Protein AF-A0A2S9FMV3-F1 (afdb_monomer)

Solvent-accessible surface area (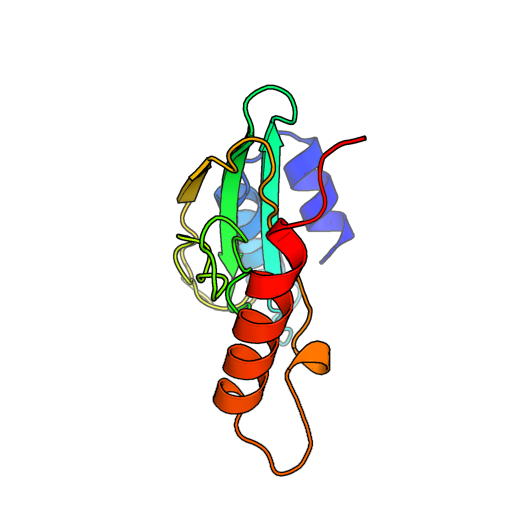backbone atoms only — not comparable to full-atom values): 7490 Å² total; per-residue (Å²): 106,72,68,58,39,51,50,35,43,73,72,65,42,52,45,20,54,20,52,42,56,46,23,54,50,25,50,74,75,37,79,85,53,72,46,64,41,73,38,75,50,72,41,86,89,77,26,41,32,41,29,20,28,21,55,44,80,75,37,34,26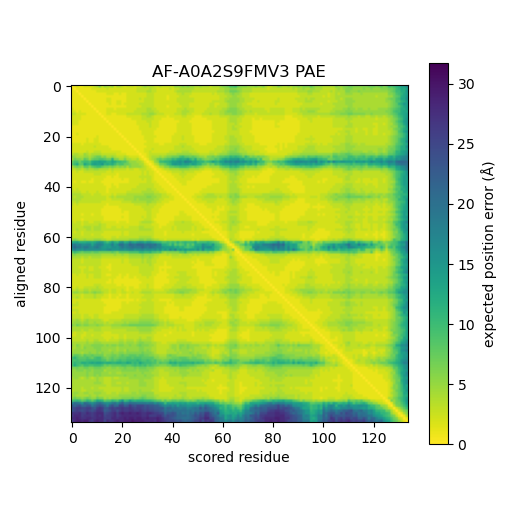,26,82,33,80,71,42,26,42,70,45,85,60,53,82,23,60,40,36,35,51,83,90,62,68,54,47,76,23,72,52,72,48,56,91,78,39,50,78,48,80,79,60,68,78,79,33,59,50,94,96,56,59,58,65,63,26,48,53,53,48,25,44,58,40,13,64,57,44,72,65,77,89,127

Secondary structure (DSSP, 8-state):
-HHHHHHHHHTT--HHHHHHHHHHHHHHH-TT--B-EEEEEE-TTT-EEEEEEEBPPPPEE--SSSS-EE----EEPPBT-TT-----EEEE--TT--EE---GGGT--TTS-HHHHHHHHHHHHHTGGGS---

Structure (mmCIF, N/CA/C/O backbone):
data_AF-A0A2S9FMV3-F1
#
_entry.id   AF-A0A2S9FMV3-F1
#
loop_
_atom_site.group_PDB
_atom_site.id
_atom_site.type_symbol
_atom_site.label_atom_id
_atom_site.label_alt_id
_atom_site.label_comp_id
_atom_site.label_asym_id
_atom_site.label_entity_id
_atom_site.l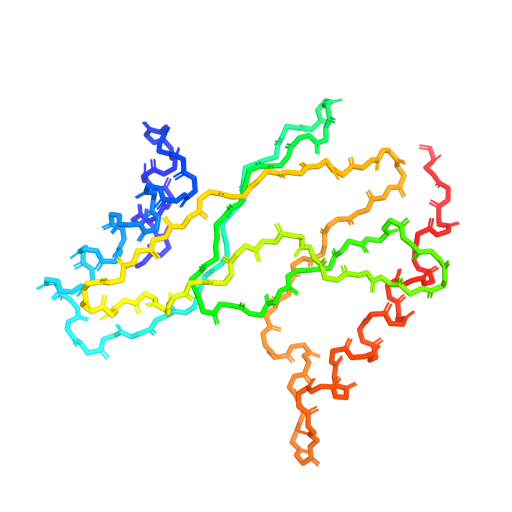abel_seq_id
_atom_site.pdbx_PDB_ins_code
_atom_site.Cartn_x
_atom_site.Cartn_y
_atom_site.Cartn_z
_atom_site.occupancy
_atom_site.B_iso_or_equiv
_atom_site.auth_seq_id
_atom_site.auth_comp_id
_atom_site.auth_asym_id
_atom_site.auth_atom_id
_atom_site.pdbx_PDB_model_num
ATOM 1 N N . LEU A 1 1 ? -12.893 9.919 5.400 1.00 90.00 1 LEU A N 1
ATOM 2 C CA . LEU A 1 1 ? -11.732 9.000 5.296 1.00 90.00 1 LEU A CA 1
ATOM 3 C C . LEU A 1 1 ? -10.486 9.680 4.739 1.00 90.00 1 LEU A C 1
ATOM 5 O O . 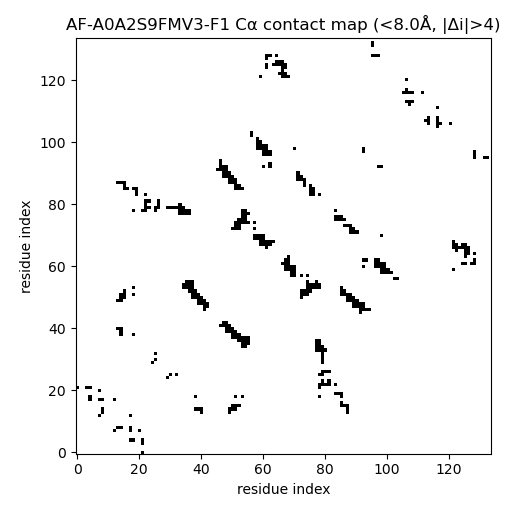LEU A 1 1 ? -9.578 9.941 5.512 1.00 90.00 1 LEU A O 1
ATOM 9 N N . ARG A 1 2 ? -10.465 10.074 3.455 1.00 93.25 2 ARG A N 1
ATOM 10 C CA . ARG A 1 2 ? -9.301 10.715 2.803 1.00 93.25 2 ARG A CA 1
ATOM 11 C C . ARG A 1 2 ? -8.639 11.837 3.615 1.00 93.25 2 ARG A C 1
ATOM 13 O O . ARG A 1 2 ? -7.426 11.842 3.772 1.00 93.25 2 ARG A O 1
ATOM 20 N N . ASN A 1 3 ? -9.422 12.788 4.128 1.00 95.06 3 ASN A N 1
ATOM 21 C CA . ASN A 1 3 ? -8.864 13.927 4.868 1.00 95.06 3 ASN A CA 1
ATOM 22 C C . ASN A 1 3 ? -8.262 13.519 6.222 1.00 95.06 3 ASN A C 1
ATOM 24 O O . ASN A 1 3 ? -7.236 14.074 6.598 1.00 95.06 3 ASN A O 1
ATOM 28 N N . ALA A 1 4 ? -8.866 12.549 6.916 1.00 94.25 4 ALA A N 1
ATOM 29 C CA . ALA A 1 4 ? -8.334 12.012 8.169 1.00 94.25 4 ALA A CA 1
ATOM 30 C C . ALA A 1 4 ? -7.006 11.284 7.922 1.00 94.25 4 ALA A C 1
ATOM 32 O O . ALA A 1 4 ? -6.010 11.603 8.561 1.00 94.25 4 ALA A O 1
ATOM 33 N N . LEU A 1 5 ? -6.971 10.415 6.906 1.00 96.00 5 LEU A N 1
ATOM 34 C CA . LEU A 1 5 ? -5.756 9.718 6.486 1.00 96.00 5 LEU A CA 1
ATOM 35 C C . LEU A 1 5 ? -4.630 10.695 6.126 1.00 96.00 5 LEU A C 1
ATOM 37 O O . LEU A 1 5 ? -3.502 10.564 6.592 1.00 96.00 5 LEU A O 1
ATOM 41 N N . ARG A 1 6 ? -4.946 11.728 5.334 1.00 95.81 6 ARG A N 1
ATOM 42 C CA . ARG A 1 6 ? -3.979 12.767 4.961 1.00 95.81 6 ARG A CA 1
ATOM 43 C C . ARG A 1 6 ? -3.439 13.517 6.181 1.00 95.81 6 ARG A C 1
ATOM 45 O O . ARG A 1 6 ? -2.254 13.818 6.211 1.00 95.81 6 ARG A O 1
ATOM 52 N N . ALA A 1 7 ? -4.285 13.823 7.164 1.00 96.69 7 ALA A N 1
ATOM 53 C CA . ALA A 1 7 ? -3.859 14.502 8.386 1.00 96.69 7 ALA A CA 1
ATOM 54 C C . ALA A 1 7 ? -2.913 13.632 9.230 1.00 96.69 7 ALA A C 1
ATOM 56 O O . ALA A 1 7 ? -1.908 14.137 9.717 1.00 96.69 7 ALA A O 1
ATOM 57 N N . GLN A 1 8 ? -3.191 12.331 9.348 1.00 96.62 8 GLN A N 1
ATOM 58 C CA . GLN A 1 8 ? -2.339 11.377 10.072 1.00 96.62 8 GLN A CA 1
ATOM 59 C C . GLN A 1 8 ? -0.958 11.251 9.419 1.00 96.62 8 GLN A C 1
ATOM 61 O O . GLN A 1 8 ? 0.061 11.351 10.098 1.00 96.62 8 GLN A O 1
ATOM 66 N N . LEU A 1 9 ? -0.921 11.112 8.090 1.00 96.38 9 LEU A N 1
ATOM 67 C CA . LEU A 1 9 ? 0.329 11.075 7.326 1.00 96.38 9 LEU A CA 1
ATOM 68 C C . LEU A 1 9 ? 1.111 12.388 7.451 1.00 96.38 9 LEU A C 1
ATOM 70 O O . LEU A 1 9 ? 2.322 12.369 7.651 1.00 96.38 9 LEU A O 1
ATOM 74 N N . PHE A 1 10 ? 0.424 13.532 7.386 1.00 95.88 10 PHE A N 1
ATOM 75 C CA . PHE A 1 10 ? 1.047 14.844 7.583 1.00 95.88 10 PHE A CA 1
ATOM 76 C C . PHE A 1 10 ? 1.622 15.013 8.997 1.00 95.88 10 PHE A C 1
ATOM 78 O O . PHE A 1 10 ? 2.644 15.667 9.169 1.00 95.88 10 PHE A O 1
ATOM 85 N N . ALA A 1 11 ? 1.001 14.390 10.002 1.00 96.62 11 ALA A N 1
ATOM 86 C CA . ALA A 1 11 ? 1.493 14.364 11.377 1.00 96.62 11 ALA A CA 1
ATOM 87 C C . ALA A 1 11 ? 2.683 13.405 11.595 1.00 96.62 11 ALA A C 1
ATOM 89 O O . ALA A 1 11 ? 3.191 13.317 12.710 1.00 96.62 11 ALA A O 1
ATOM 90 N N . GLY A 1 12 ? 3.142 12.704 10.551 1.00 96.31 12 GLY A N 1
ATOM 91 C CA . GLY A 1 12 ? 4.330 11.851 10.592 1.00 96.31 12 GLY A CA 1
ATOM 92 C C . GLY A 1 12 ? 4.058 10.369 10.839 1.00 96.31 12 GLY A C 1
ATOM 93 O O . GLY A 1 12 ? 5.018 9.608 10.948 1.00 96.31 12 GLY A O 1
ATOM 94 N N . ALA A 1 13 ? 2.790 9.944 10.891 1.00 98.06 13 ALA A N 1
ATOM 95 C CA . ALA A 1 13 ? 2.452 8.528 10.997 1.00 98.06 13 ALA A CA 1
ATOM 96 C C . ALA A 1 13 ? 3.006 7.744 9.796 1.00 98.06 13 ALA A C 1
ATOM 98 O O . ALA A 1 13 ? 2.910 8.182 8.645 1.00 98.06 13 ALA A O 1
ATOM 99 N N . THR A 1 14 ? 3.546 6.556 10.056 1.00 98.31 14 THR A N 1
ATOM 100 C CA . THR A 1 14 ? 3.858 5.582 9.004 1.00 98.31 14 THR A CA 1
ATOM 101 C C . THR A 1 14 ? 2.574 5.153 8.277 1.00 98.31 14 THR A C 1
ATOM 103 O O . THR A 1 14 ? 1.476 5.266 8.837 1.00 98.31 14 THR A O 1
ATOM 106 N N . PRO A 1 15 ? 2.659 4.604 7.049 1.00 98.44 15 PRO A N 1
ATOM 107 C CA . PRO A 1 15 ? 1.485 4.088 6.343 1.00 98.44 15 PRO A CA 1
ATOM 108 C C . PRO A 1 15 ? 0.627 3.117 7.176 1.00 98.44 15 PRO A C 1
ATOM 110 O O . PRO A 1 15 ? -0.600 3.214 7.165 1.00 98.44 15 PRO A O 1
ATOM 113 N N . ALA A 1 16 ? 1.259 2.214 7.934 1.00 98.50 16 ALA A N 1
ATOM 114 C CA . ALA A 1 16 ? 0.559 1.239 8.773 1.00 98.50 16 ALA A CA 1
ATOM 115 C C . ALA A 1 16 ? -0.133 1.886 9.985 1.00 98.50 16 ALA A C 1
ATOM 117 O O . ALA A 1 16 ? -1.282 1.559 10.290 1.00 98.50 16 ALA A O 1
ATOM 118 N N . GLU A 1 17 ? 0.527 2.836 10.652 1.00 98.50 17 GLU A N 1
ATOM 119 C CA . GLU A 1 17 ? -0.072 3.597 11.754 1.00 98.50 17 GLU A CA 1
ATOM 120 C C . GLU A 1 17 ? -1.247 4.449 11.273 1.00 98.50 17 GLU A C 1
ATOM 122 O O . GLU A 1 17 ? -2.288 4.479 11.925 1.00 98.50 17 GLU A O 1
ATOM 127 N N . ALA A 1 18 ? -1.116 5.099 10.115 1.00 98.44 18 ALA A N 1
ATOM 128 C CA . ALA A 1 18 ? -2.180 5.910 9.539 1.00 98.44 18 ALA A CA 1
ATOM 129 C C . ALA A 1 18 ? -3.419 5.055 9.213 1.00 98.44 18 ALA A C 1
ATOM 131 O O . ALA A 1 18 ? -4.535 5.416 9.578 1.00 98.44 18 ALA A O 1
ATOM 132 N N . LEU A 1 19 ? -3.243 3.871 8.610 1.00 98.31 19 LEU A N 1
ATOM 133 C CA . LEU A 1 19 ? -4.357 2.941 8.381 1.00 98.31 19 LEU A CA 1
ATOM 134 C C . LEU A 1 19 ? -4.972 2.421 9.687 1.00 98.31 19 LEU A C 1
ATOM 136 O O . LEU A 1 19 ? -6.194 2.316 9.772 1.00 98.31 19 LEU A O 1
ATOM 140 N N . THR A 1 20 ? -4.158 2.158 10.712 1.00 98.19 20 THR A N 1
ATOM 141 C CA . THR A 1 20 ? -4.638 1.731 12.037 1.00 98.19 20 THR A CA 1
ATOM 142 C C . THR A 1 20 ? -5.516 2.809 12.670 1.00 98.19 20 THR A C 1
ATOM 144 O O . THR A 1 20 ? -6.674 2.557 12.994 1.00 98.19 20 THR A O 1
ATOM 147 N N . GLN A 1 21 ? -5.024 4.047 12.738 1.00 97.25 21 GLN A N 1
ATOM 148 C CA . GLN A 1 21 ? -5.780 5.171 13.290 1.00 97.25 21 GLN A CA 1
ATOM 149 C C . GLN A 1 21 ? -7.041 5.479 12.467 1.00 97.25 21 GLN A C 1
ATOM 151 O O . GLN A 1 21 ? -8.077 5.848 13.021 1.00 97.25 21 GLN A O 1
ATOM 156 N N . LEU A 1 22 ? -6.977 5.347 11.136 1.00 97.06 22 LEU A N 1
ATOM 157 C CA . LEU A 1 22 ? -8.147 5.488 10.271 1.00 97.06 22 LEU A CA 1
ATOM 158 C C . LEU A 1 22 ? -9.185 4.393 10.551 1.00 97.06 22 LEU A C 1
ATOM 160 O O . LEU A 1 22 ? -10.373 4.701 10.629 1.00 97.06 22 LEU A O 1
ATOM 164 N N . ASN A 1 23 ? -8.757 3.140 10.712 1.00 97.50 23 ASN A N 1
ATOM 165 C CA . ASN A 1 23 ? -9.640 2.026 11.040 1.00 97.50 23 ASN A CA 1
ATOM 166 C C . ASN A 1 23 ? -10.330 2.235 12.387 1.00 97.50 23 ASN A C 1
ATOM 168 O O . ASN A 1 23 ? -11.552 2.127 12.460 1.00 97.50 23 ASN A O 1
ATOM 172 N N . ASP A 1 24 ? -9.573 2.618 13.413 1.00 95.44 24 ASP A N 1
ATOM 173 C CA . ASP A 1 24 ? -10.111 2.902 14.741 1.00 95.44 24 ASP A CA 1
ATOM 174 C C . ASP A 1 24 ? -11.137 4.032 14.688 1.00 95.44 24 ASP A C 1
ATOM 176 O O . ASP A 1 24 ? -12.231 3.910 15.242 1.00 95.44 24 ASP A O 1
ATOM 180 N N . PHE A 1 25 ? -10.844 5.105 13.948 1.00 93.88 25 PHE A N 1
ATOM 181 C CA . PHE A 1 25 ? -11.807 6.175 13.711 1.00 93.88 25 PHE A CA 1
ATOM 182 C C . PHE A 1 25 ? -13.108 5.645 13.081 1.00 93.88 25 PHE A C 1
ATOM 184 O O . PHE A 1 25 ? -14.197 5.982 13.549 1.00 93.88 25 PHE A O 1
ATOM 191 N N . CYS A 1 26 ? -13.020 4.790 12.058 1.00 95.31 26 CYS A N 1
ATOM 192 C CA . CYS A 1 26 ? -14.197 4.248 11.370 1.00 95.31 26 CYS A CA 1
ATOM 193 C C . CYS A 1 26 ? -15.017 3.314 12.258 1.00 95.31 26 CYS A C 1
ATOM 195 O O . CYS A 1 26 ? -16.231 3.471 12.346 1.00 95.31 26 CYS A O 1
ATOM 197 N N . VAL A 1 27 ? -14.364 2.392 12.967 1.00 94.38 27 VAL A N 1
ATOM 198 C CA . VAL A 1 27 ? -15.033 1.434 13.861 1.00 94.38 27 VAL A CA 1
ATOM 199 C C . VAL A 1 27 ? -15.835 2.155 14.951 1.00 94.38 27 VAL A C 1
ATOM 201 O O . VAL A 1 27 ? -16.894 1.675 15.362 1.00 94.38 27 VAL A O 1
ATOM 204 N N . HIS A 1 28 ? -15.382 3.327 15.403 1.00 91.00 28 HIS A N 1
ATOM 205 C CA . HIS A 1 28 ? -16.077 4.093 16.436 1.00 91.00 28 HIS A CA 1
ATOM 206 C C . HIS A 1 28 ? -17.117 5.073 15.879 1.00 91.00 28 HIS A C 1
ATOM 208 O O . HIS A 1 28 ? -18.195 5.190 16.464 1.00 91.00 28 HIS A O 1
ATOM 214 N N . MET A 1 29 ? -16.818 5.765 14.774 1.00 90.19 29 MET A N 1
ATOM 215 C CA . MET A 1 29 ? -17.619 6.895 14.273 1.00 90.19 29 MET A CA 1
ATOM 216 C C . MET A 1 29 ? -18.470 6.574 13.037 1.00 90.19 29 MET A C 1
ATOM 218 O O . MET A 1 29 ? -19.438 7.282 12.780 1.00 90.19 29 MET A O 1
ATOM 222 N N . LEU A 1 30 ? -18.135 5.527 12.275 1.00 88.06 30 LEU A N 1
ATOM 223 C CA . LEU A 1 30 ? -18.722 5.186 10.970 1.00 88.06 30 LEU A CA 1
ATOM 224 C C . LEU A 1 30 ? -18.982 3.671 10.861 1.00 88.06 30 LEU A C 1
ATOM 226 O O . LEU A 1 30 ? -18.488 3.001 9.960 1.00 88.06 30 LEU A O 1
ATOM 230 N N . ARG A 1 31 ? -19.754 3.117 11.803 1.00 76.19 31 ARG A N 1
ATOM 231 C CA . ARG A 1 31 ? -19.909 1.661 12.029 1.00 76.19 31 ARG A CA 1
ATOM 232 C C . ARG A 1 31 ? -20.423 0.829 10.842 1.00 76.19 31 ARG A C 1
ATOM 234 O O . ARG A 1 31 ? -20.394 -0.393 10.931 1.00 76.19 31 ARG A O 1
ATOM 241 N N . THR A 1 32 ? -20.915 1.454 9.776 1.00 81.25 32 THR A N 1
ATOM 242 C CA . THR A 1 32 ? -21.450 0.779 8.579 1.00 81.25 32 THR A CA 1
ATOM 243 C C . THR A 1 32 ? -20.593 0.981 7.329 1.00 81.25 32 THR A C 1
ATOM 245 O O . THR A 1 32 ? -20.949 0.475 6.271 1.00 81.25 32 THR A O 1
ATOM 248 N N . GLU A 1 33 ? -19.493 1.728 7.427 1.00 85.12 33 GLU A N 1
ATOM 249 C CA . GLU A 1 33 ? -18.643 2.073 6.289 1.00 85.12 33 GLU A CA 1
ATOM 250 C C . GLU A 1 33 ? -17.444 1.126 6.197 1.00 85.12 33 GLU A C 1
ATOM 252 O O . GLU A 1 33 ? -16.686 0.971 7.157 1.00 85.12 33 GLU A O 1
ATOM 257 N N . PHE A 1 34 ? -17.242 0.554 5.011 1.00 94.00 34 PHE A N 1
ATOM 258 C CA . PHE A 1 34 ? -16.042 -0.200 4.662 1.00 94.00 34 PHE A CA 1
ATOM 259 C C . PHE A 1 34 ? -15.340 0.468 3.489 1.00 94.00 34 PHE A C 1
ATOM 261 O O . PHE A 1 34 ? -15.988 0.950 2.561 1.00 94.00 34 PHE A O 1
ATOM 268 N N . ALA A 1 35 ? -14.010 0.488 3.515 1.00 94.94 35 ALA A N 1
ATOM 269 C CA . ALA A 1 35 ? -13.227 1.056 2.426 1.00 94.94 35 ALA A CA 1
ATOM 270 C C . ALA A 1 35 ? -11.920 0.298 2.213 1.00 94.94 35 ALA A C 1
ATOM 272 O O . ALA A 1 35 ? -11.260 -0.121 3.165 1.00 94.94 35 ALA A O 1
ATOM 273 N N . THR A 1 36 ? -11.511 0.185 0.954 1.00 96.06 36 THR A N 1
ATOM 274 C CA . THR A 1 36 ? -10.173 -0.276 0.596 1.00 96.06 36 THR A CA 1
ATOM 275 C C . THR A 1 36 ? -9.225 0.907 0.450 1.00 96.06 36 THR A C 1
ATOM 277 O O . THR A 1 36 ? -9.613 1.968 -0.043 1.00 96.06 36 THR A O 1
ATOM 280 N N . ALA A 1 37 ? -7.969 0.734 0.842 1.00 96.56 37 ALA A N 1
ATOM 281 C CA . ALA A 1 37 ? -6.928 1.731 0.646 1.00 96.56 37 ALA A CA 1
ATOM 282 C C . ALA A 1 37 ? -5.555 1.073 0.518 1.00 96.56 37 ALA A C 1
ATOM 284 O O . ALA A 1 37 ? -5.265 0.078 1.175 1.00 96.56 37 ALA A O 1
ATOM 285 N N . VAL A 1 38 ? -4.679 1.680 -0.272 1.00 97.75 38 VAL A N 1
ATOM 286 C CA . VAL A 1 38 ? -3.239 1.437 -0.215 1.00 97.75 38 VAL A CA 1
ATOM 287 C C . VAL A 1 38 ? -2.554 2.774 0.035 1.00 97.75 38 VAL A C 1
ATOM 289 O O . VAL A 1 38 ? -2.944 3.796 -0.531 1.00 97.75 38 VAL A O 1
ATOM 292 N N . VAL A 1 39 ? -1.580 2.787 0.941 1.00 98.06 39 VAL A N 1
ATOM 293 C CA . VAL A 1 39 ? -0.880 4.000 1.372 1.00 98.06 39 VAL A CA 1
ATOM 294 C C . VAL A 1 39 ? 0.603 3.767 1.234 1.00 98.06 39 VAL A C 1
ATOM 296 O O . VAL A 1 39 ? 1.104 2.738 1.683 1.00 98.06 39 VAL A O 1
ATOM 299 N N . LEU A 1 40 ? 1.287 4.721 0.610 1.00 97.62 40 LEU A N 1
ATOM 300 C CA . LEU A 1 40 ? 2.711 4.634 0.347 1.00 97.62 40 LEU A CA 1
ATOM 301 C C . LEU A 1 40 ? 3.398 5.943 0.707 1.00 97.62 40 LEU A C 1
ATOM 303 O O . LEU A 1 40 ? 2.859 7.027 0.478 1.00 97.62 40 LEU A O 1
ATOM 307 N N . ARG A 1 41 ? 4.613 5.819 1.227 1.00 97.06 41 ARG A N 1
ATOM 308 C CA . ARG A 1 41 ? 5.583 6.897 1.377 1.00 97.06 41 ARG A CA 1
ATOM 309 C C . ARG A 1 41 ? 6.806 6.512 0.556 1.00 97.06 41 ARG A C 1
ATOM 311 O O . ARG A 1 41 ? 7.343 5.426 0.743 1.00 97.06 41 ARG A O 1
ATOM 318 N N . VAL A 1 42 ? 7.196 7.379 -0.373 1.00 96.38 42 VAL A N 1
ATOM 319 C CA . VAL A 1 42 ? 8.281 7.118 -1.327 1.00 96.38 42 VAL A CA 1
ATOM 320 C C . VAL A 1 42 ? 9.365 8.168 -1.145 1.00 96.38 42 VAL A C 1
ATOM 322 O O . VAL A 1 42 ? 9.093 9.365 -1.248 1.00 96.38 42 VAL A O 1
ATOM 325 N N . ASP A 1 43 ? 10.588 7.719 -0.894 1.00 96.19 43 ASP A N 1
ATOM 326 C CA . ASP A 1 43 ? 11.784 8.541 -1.021 1.00 96.19 43 ASP A CA 1
ATOM 327 C C . ASP A 1 43 ? 12.186 8.583 -2.500 1.00 96.19 43 ASP A C 1
ATOM 329 O O . ASP A 1 43 ? 12.591 7.578 -3.081 1.00 96.19 43 ASP A O 1
ATOM 333 N N . LEU A 1 44 ? 12.049 9.751 -3.128 1.00 92.75 44 LEU A N 1
ATOM 334 C CA . LEU A 1 44 ? 12.309 9.913 -4.562 1.00 92.75 44 LEU A CA 1
ATOM 335 C C . LEU A 1 44 ? 13.803 9.887 -4.921 1.00 92.75 44 LEU A C 1
ATOM 337 O O . LEU A 1 44 ? 14.130 9.729 -6.092 1.00 92.75 44 LEU A O 1
ATOM 341 N N . GLY A 1 45 ? 14.704 10.069 -3.951 1.00 94.75 45 GLY A N 1
ATOM 342 C CA . GLY A 1 45 ? 16.147 10.046 -4.190 1.00 94.75 45 GLY A CA 1
ATOM 343 C C . GLY A 1 45 ? 16.717 8.629 -4.183 1.00 94.75 45 GLY A C 1
ATOM 344 O O . GLY A 1 45 ? 17.564 8.301 -5.007 1.00 94.75 45 GLY A O 1
ATOM 345 N N . SER A 1 46 ? 16.243 7.789 -3.264 1.00 95.88 46 SER A N 1
ATOM 346 C CA . SER A 1 46 ? 16.700 6.403 -3.094 1.00 95.88 46 SER A CA 1
ATOM 347 C C . SER A 1 46 ? 15.761 5.356 -3.694 1.00 95.88 46 SER A C 1
ATOM 349 O O . SER A 1 46 ? 16.143 4.192 -3.794 1.00 95.88 46 SER A O 1
ATOM 351 N N . GLY A 1 47 ? 14.529 5.733 -4.043 1.00 96.31 47 GLY A N 1
ATOM 352 C CA . GLY A 1 47 ? 13.488 4.801 -4.475 1.00 96.31 47 GLY A CA 1
ATOM 353 C C . GLY A 1 47 ? 12.924 3.941 -3.341 1.00 96.31 47 GLY A C 1
ATOM 354 O O . GLY A 1 47 ? 12.156 3.018 -3.612 1.00 96.31 47 GLY A O 1
ATOM 355 N N . GLN A 1 48 ? 13.291 4.202 -2.079 1.00 98.06 48 GLN A N 1
ATOM 356 C CA . GLN A 1 48 ? 12.762 3.463 -0.932 1.00 98.06 48 GLN A CA 1
ATOM 357 C C . GLN A 1 48 ? 11.270 3.733 -0.754 1.00 98.06 48 GLN A C 1
ATOM 359 O O . GLN A 1 48 ? 10.823 4.881 -0.711 1.00 98.06 48 GLN A O 1
ATOM 364 N N . VAL A 1 49 ? 10.503 2.657 -0.614 1.00 98.38 49 VAL A N 1
ATOM 365 C CA . VAL A 1 49 ? 9.061 2.687 -0.414 1.00 98.38 49 VAL A CA 1
ATOM 366 C C . VAL A 1 49 ? 8.720 2.040 0.912 1.00 98.38 49 VAL A C 1
ATOM 368 O O . VAL A 1 49 ? 9.091 0.903 1.190 1.00 98.38 49 VAL A O 1
ATOM 371 N N . GLU A 1 50 ? 7.931 2.753 1.696 1.00 98.56 50 GLU A N 1
ATOM 372 C CA . GLU A 1 50 ? 7.144 2.205 2.787 1.00 98.56 50 GLU A CA 1
ATOM 373 C C . GLU A 1 50 ? 5.691 2.123 2.344 1.00 98.56 50 GLU A C 1
ATOM 375 O O . GLU A 1 50 ? 5.137 3.103 1.844 1.00 98.56 50 GLU A O 1
ATOM 380 N N . ALA A 1 51 ? 5.049 0.982 2.556 1.00 98.56 51 ALA A N 1
ATOM 381 C CA . ALA A 1 51 ? 3.671 0.781 2.149 1.00 98.56 51 ALA A CA 1
ATOM 382 C C . ALA A 1 51 ? 2.864 -0.002 3.181 1.00 98.56 51 ALA A C 1
ATOM 384 O O . ALA A 1 51 ? 3.392 -0.828 3.924 1.00 98.56 51 ALA A O 1
ATOM 385 N N . ALA A 1 52 ? 1.558 0.233 3.187 1.00 98.62 52 ALA A N 1
ATOM 386 C CA . ALA A 1 52 ? 0.589 -0.595 3.883 1.00 98.62 52 ALA A CA 1
ATOM 387 C C . ALA A 1 52 ? -0.701 -0.684 3.055 1.00 98.62 52 ALA A C 1
ATOM 389 O O . ALA A 1 52 ? -1.091 0.277 2.385 1.00 98.62 52 ALA A O 1
ATOM 390 N N . CYS A 1 53 ? -1.356 -1.845 3.090 1.00 98.44 53 CYS A N 1
ATOM 391 C CA . CYS A 1 53 ? -2.557 -2.123 2.308 1.00 98.44 53 CYS A CA 1
ATOM 392 C C . CYS A 1 53 ? -3.715 -2.562 3.211 1.00 98.44 53 CYS A C 1
ATOM 394 O O . CYS A 1 53 ? -3.564 -3.473 4.024 1.00 98.44 53 CYS A O 1
ATOM 396 N N . ALA A 1 54 ? -4.870 -1.931 3.022 1.00 98.12 54 ALA A N 1
ATOM 397 C CA . ALA A 1 54 ? -6.155 -2.246 3.626 1.00 98.12 54 ALA A CA 1
ATOM 398 C C . ALA A 1 54 ? -7.120 -2.728 2.533 1.00 98.12 54 ALA A C 1
ATOM 400 O O . ALA A 1 54 ? -7.782 -1.917 1.890 1.00 98.12 54 ALA A O 1
ATOM 401 N N . GLY A 1 55 ? -7.178 -4.036 2.282 1.00 96.50 55 GLY A N 1
ATOM 402 C CA . GLY A 1 55 ? -8.142 -4.668 1.372 1.00 96.50 55 GLY A CA 1
ATOM 403 C C . GLY A 1 55 ? -8.043 -4.295 -0.113 1.00 96.50 55 GLY A C 1
ATOM 404 O O . GLY A 1 55 ? -8.865 -4.755 -0.896 1.00 96.50 55 GLY A O 1
ATOM 405 N N . HIS A 1 56 ? -7.084 -3.460 -0.510 1.00 96.50 56 HIS A N 1
ATOM 406 C CA . HIS A 1 56 ? -6.919 -3.008 -1.888 1.00 96.50 56 HIS A CA 1
ATOM 407 C C . HIS A 1 56 ? -6.167 -4.053 -2.733 1.00 96.50 56 HIS A C 1
ATOM 409 O O . HIS A 1 56 ? -5.317 -4.782 -2.216 1.00 96.50 56 HIS A O 1
ATOM 415 N N . LEU A 1 57 ? -6.439 -4.102 -4.043 1.00 95.06 57 LEU A N 1
ATOM 416 C CA . LEU A 1 57 ? -5.690 -4.945 -4.984 1.00 95.06 57 LEU A CA 1
ATOM 417 C C . LEU A 1 57 ? -4.209 -4.533 -5.045 1.00 95.06 57 LEU A C 1
ATOM 419 O O . LEU A 1 57 ? -3.873 -3.359 -4.875 1.00 95.06 57 LEU A O 1
ATOM 423 N N . MET A 1 58 ? -3.300 -5.487 -5.259 1.00 95.25 58 MET A N 1
ATOM 424 C CA . MET A 1 58 ? -1.868 -5.191 -5.159 1.00 95.25 58 MET A CA 1
ATOM 425 C C . MET A 1 58 ? -1.395 -4.271 -6.293 1.00 95.25 58 MET A C 1
ATOM 427 O O . MET A 1 58 ? -1.623 -4.596 -7.461 1.00 95.25 58 MET A O 1
ATOM 431 N N . PRO A 1 59 ? -0.712 -3.149 -5.980 1.00 95.88 59 PRO A N 1
ATOM 432 C CA . PRO A 1 59 ? 0.017 -2.362 -6.972 1.00 95.88 59 PRO A CA 1
ATOM 433 C C . PRO A 1 59 ? 1.021 -3.224 -7.744 1.00 95.88 59 PRO A C 1
ATOM 435 O O . PRO A 1 59 ? 1.458 -4.255 -7.239 1.00 95.88 59 PRO A O 1
ATOM 438 N N . PHE A 1 60 ? 1.441 -2.779 -8.926 1.00 96.00 60 PHE A N 1
ATOM 439 C CA . PHE A 1 60 ? 2.432 -3.487 -9.746 1.00 96.00 60 PHE A CA 1
ATOM 440 C C . PHE A 1 60 ? 3.781 -2.765 -9.782 1.00 96.00 60 PHE A C 1
ATOM 442 O O . PHE A 1 60 ? 3.832 -1.540 -9.864 1.00 96.00 60 PHE A O 1
ATOM 449 N N . LEU A 1 61 ? 4.867 -3.535 -9.780 1.00 94.88 61 LEU A N 1
ATOM 450 C CA . LEU A 1 61 ? 6.228 -3.095 -10.069 1.00 94.88 61 LEU A CA 1
ATOM 451 C C . LEU A 1 61 ? 6.594 -3.434 -11.514 1.00 94.88 61 LEU A C 1
ATOM 453 O O . LEU A 1 61 ? 6.453 -4.578 -11.943 1.00 94.88 61 LEU A O 1
ATOM 457 N N . THR A 1 62 ? 7.150 -2.471 -12.246 1.00 91.62 62 THR A N 1
ATOM 458 C CA . THR A 1 62 ? 7.648 -2.683 -13.619 1.00 91.62 62 THR A CA 1
ATOM 459 C C . THR A 1 62 ? 9.114 -3.140 -13.649 1.00 91.62 62 THR A C 1
ATOM 461 O O . THR A 1 62 ? 9.824 -2.897 -14.624 1.00 91.62 62 THR A O 1
ATOM 464 N N . ASN A 1 63 ? 9.589 -3.773 -12.569 1.00 78.94 63 ASN A N 1
ATOM 465 C CA . ASN A 1 63 ? 10.970 -4.255 -12.396 1.00 78.94 63 ASN A CA 1
ATOM 466 C C . ASN A 1 63 ? 11.326 -5.482 -13.253 1.00 78.94 63 ASN A C 1
ATOM 468 O O . ASN A 1 63 ? 12.472 -5.916 -13.267 1.00 78.94 63 ASN A O 1
ATOM 472 N N . SER A 1 64 ? 10.345 -6.041 -13.960 1.00 68.88 64 SER A N 1
ATOM 473 C CA . SER A 1 64 ? 10.474 -7.287 -14.702 1.00 68.88 64 SER A CA 1
ATOM 474 C C . SER A 1 64 ? 9.947 -7.105 -16.124 1.00 68.88 64 SER A C 1
ATOM 476 O O . SER A 1 64 ? 8.831 -6.636 -16.342 1.00 68.88 64 SER A O 1
ATOM 478 N N . VAL A 1 65 ? 10.768 -7.491 -17.100 1.00 70.62 65 VAL A N 1
ATOM 479 C CA . VAL A 1 65 ? 10.373 -7.662 -18.503 1.00 70.62 65 VAL A CA 1
ATOM 480 C C . VAL A 1 65 ? 10.316 -9.171 -18.747 1.00 70.62 65 VAL A C 1
ATOM 482 O O . VAL A 1 65 ? 11.265 -9.865 -18.376 1.00 70.62 65 VAL A O 1
ATOM 485 N N . PRO A 1 66 ? 9.238 -9.718 -19.336 1.00 77.94 66 PRO A N 1
ATOM 486 C CA . PRO A 1 66 ? 8.187 -9.027 -20.089 1.00 77.94 66 PRO A CA 1
ATOM 487 C C . P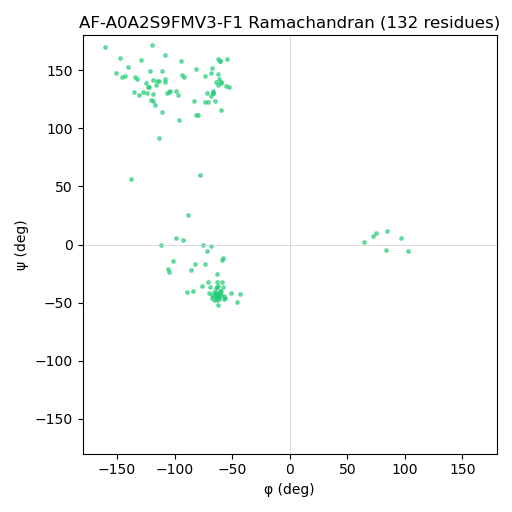RO A 1 66 ? 6.894 -8.723 -19.315 1.00 77.94 66 PRO A C 1
ATOM 489 O O . PRO A 1 66 ? 5.940 -8.264 -19.935 1.00 77.94 66 PRO A O 1
ATOM 492 N N . VAL A 1 67 ? 6.825 -8.988 -18.005 1.00 86.25 67 VAL A N 1
ATOM 493 C CA . VAL A 1 67 ? 5.584 -8.873 -17.212 1.00 86.25 67 VAL A CA 1
ATOM 494 C C . VAL A 1 67 ? 5.862 -8.173 -15.888 1.00 86.25 67 VAL A C 1
ATOM 496 O O . VAL A 1 67 ? 6.787 -8.558 -15.177 1.00 86.25 67 VAL A O 1
ATOM 499 N N . ALA A 1 68 ? 5.045 -7.178 -15.539 1.00 92.62 68 ALA A N 1
ATOM 500 C CA . ALA A 1 68 ? 5.108 -6.531 -14.233 1.00 92.62 68 ALA A CA 1
ATOM 501 C C . ALA A 1 68 ? 4.665 -7.487 -13.114 1.00 92.62 68 ALA A C 1
ATOM 503 O O . ALA A 1 68 ? 3.776 -8.314 -13.305 1.00 92.62 68 ALA A O 1
ATOM 504 N N . VAL A 1 69 ? 5.245 -7.352 -11.924 1.00 93.81 69 VAL A N 1
ATOM 505 C CA . VAL A 1 69 ? 4.948 -8.234 -10.781 1.00 93.81 69 VAL A CA 1
ATOM 506 C C . VAL A 1 69 ? 4.203 -7.479 -9.682 1.00 93.81 69 VAL A C 1
ATOM 508 O O . VAL A 1 69 ? 4.418 -6.274 -9.531 1.00 93.81 69 VAL A O 1
ATOM 511 N N . PRO A 1 70 ? 3.338 -8.137 -8.894 1.00 95.25 70 PRO A N 1
ATOM 512 C CA . PRO A 1 70 ? 2.728 -7.505 -7.731 1.00 95.25 70 PRO A CA 1
ATOM 513 C C . PRO A 1 70 ? 3.792 -6.951 -6.776 1.00 95.25 70 PRO A C 1
ATOM 515 O O . PRO A 1 70 ? 4.792 -7.611 -6.485 1.00 95.25 70 PRO A O 1
ATOM 518 N N . ALA A 1 71 ? 3.576 -5.738 -6.276 1.00 96.12 71 ALA A N 1
ATOM 519 C CA . ALA A 1 71 ? 4.428 -5.133 -5.268 1.00 96.12 71 ALA A CA 1
ATOM 520 C C . ALA A 1 71 ? 4.414 -5.997 -3.993 1.00 96.12 71 ALA A C 1
ATOM 522 O O . ALA A 1 71 ? 3.356 -6.520 -3.626 1.00 96.12 71 ALA A O 1
ATOM 523 N N . PRO A 1 72 ? 5.550 -6.135 -3.286 1.00 96.81 72 PRO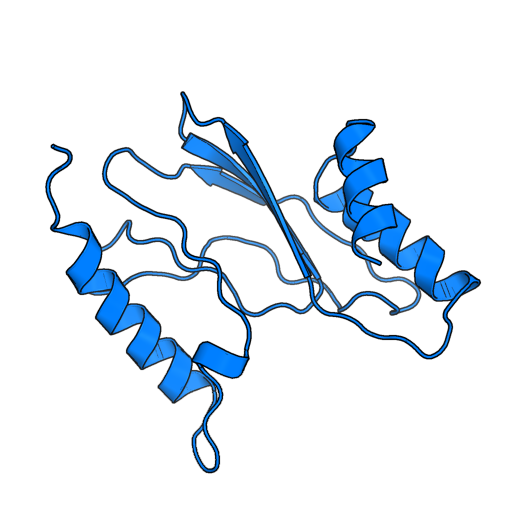 A N 1
ATOM 524 C CA . PRO A 1 72 ? 5.681 -6.999 -2.114 1.00 96.81 72 PRO A CA 1
ATOM 525 C C . PRO A 1 72 ? 5.051 -6.348 -0.870 1.00 96.81 72 PRO A C 1
ATOM 527 O O . PRO A 1 72 ? 5.718 -6.071 0.125 1.00 96.81 72 PRO A O 1
ATOM 530 N N . ILE A 1 73 ? 3.752 -6.062 -0.939 1.00 98.06 73 ILE A N 1
ATOM 531 C CA . ILE A 1 73 ? 2.971 -5.428 0.119 1.00 98.06 73 ILE A CA 1
ATOM 532 C C . ILE A 1 73 ? 2.098 -6.487 0.776 1.00 98.06 73 ILE A C 1
ATOM 534 O O . ILE A 1 73 ? 1.384 -7.242 0.117 1.00 98.06 73 ILE A O 1
ATOM 538 N N . ARG A 1 74 ? 2.112 -6.528 2.107 1.00 97.69 74 ARG A N 1
ATOM 539 C CA . ARG A 1 74 ? 1.232 -7.423 2.855 1.00 97.69 74 ARG A CA 1
ATOM 540 C C . ARG A 1 74 ? -0.224 -6.948 2.778 1.00 97.69 74 ARG A C 1
ATOM 542 O O . ARG A 1 74 ? -0.544 -5.844 3.219 1.00 97.69 74 ARG A O 1
ATOM 549 N N . LEU A 1 75 ? -1.116 -7.809 2.279 1.00 97.69 75 LEU A N 1
ATOM 550 C CA . LEU A 1 75 ? -2.562 -7.572 2.322 1.00 97.69 75 LEU A CA 1
ATOM 551 C C . LEU A 1 75 ? -3.063 -7.606 3.769 1.00 97.69 75 LEU A C 1
ATOM 553 O O . LEU A 1 75 ? -2.793 -8.561 4.499 1.00 97.69 75 LEU A O 1
ATOM 557 N N . SER A 1 76 ? -3.822 -6.586 4.158 1.00 98.19 76 SER A N 1
ATOM 558 C CA . SER A 1 76 ? -4.580 -6.557 5.415 1.00 98.19 76 SER A CA 1
ATOM 559 C C . SER A 1 76 ? -6.075 -6.412 5.122 1.00 98.19 76 SER A C 1
ATOM 561 O O . SER A 1 76 ? -6.467 -6.185 3.976 1.00 98.19 76 SER A O 1
ATOM 563 N N . ALA A 1 77 ? -6.917 -6.547 6.148 1.00 97.75 77 ALA A N 1
ATOM 564 C CA . ALA A 1 77 ? -8.362 -6.366 6.011 1.00 97.75 77 ALA A CA 1
ATOM 565 C C . ALA A 1 77 ? -8.725 -4.941 5.527 1.00 97.75 77 ALA A C 1
ATOM 567 O O . ALA A 1 77 ? -7.927 -4.021 5.705 1.00 97.75 77 ALA A O 1
ATOM 568 N N . PRO A 1 78 ? -9.909 -4.727 4.926 1.00 97.62 78 PRO A N 1
ATOM 569 C CA . PRO A 1 78 ? -10.405 -3.385 4.630 1.00 97.62 78 PRO A CA 1
ATOM 570 C C . PRO A 1 78 ? -10.582 -2.528 5.894 1.00 97.62 78 PRO A C 1
ATOM 572 O O . PRO A 1 78 ? -10.791 -3.044 6.995 1.00 97.62 78 PRO A O 1
ATOM 575 N N . ILE A 1 79 ? -10.582 -1.208 5.710 1.00 98.06 79 ILE A N 1
ATOM 576 C CA . ILE A 1 79 ? -10.950 -0.242 6.750 1.00 98.06 79 ILE A CA 1
ATOM 577 C C . ILE A 1 79 ? -12.390 -0.504 7.206 1.00 98.06 79 ILE A C 1
ATOM 579 O O . ILE A 1 79 ? -13.259 -0.754 6.373 1.00 98.06 79 ILE A O 1
ATOM 583 N N . GLY A 1 80 ? -12.637 -0.400 8.514 1.00 96.12 80 GLY A N 1
ATOM 584 C CA . GLY A 1 80 ? -13.946 -0.611 9.147 1.00 96.12 80 GLY A CA 1
ATOM 585 C C . GLY A 1 80 ? -14.080 -1.969 9.843 1.00 96.12 80 GLY A C 1
ATOM 586 O O . GLY A 1 80 ? -15.063 -2.213 10.541 1.00 96.12 80 GLY A O 1
ATOM 587 N N . VAL A 1 81 ? -13.083 -2.851 9.712 1.00 95.94 81 VAL A N 1
ATOM 588 C CA . VAL A 1 81 ? -13.069 -4.161 10.372 1.00 95.94 81 VAL A CA 1
ATOM 589 C C . VAL A 1 81 ? -12.556 -4.032 11.811 1.00 95.94 81 VAL A C 1
ATOM 591 O O . VAL A 1 81 ? -11.445 -3.562 12.070 1.00 95.94 81 VAL A O 1
ATOM 594 N N . ASN A 1 82 ? -13.368 -4.480 12.770 1.00 94.31 82 ASN A N 1
ATOM 595 C CA . ASN A 1 82 ? -12.987 -4.503 14.181 1.00 94.31 82 ASN A CA 1
ATOM 596 C C . ASN A 1 82 ? -11.846 -5.507 14.427 1.00 94.31 82 ASN A C 1
ATOM 598 O O . ASN A 1 82 ? -11.923 -6.652 13.984 1.00 94.31 82 ASN A O 1
ATOM 602 N N . GLY A 1 83 ? -10.801 -5.086 15.143 1.00 93.75 83 GLY A N 1
ATOM 603 C CA . GLY A 1 83 ? -9.621 -5.915 15.419 1.00 93.75 83 GLY A CA 1
ATOM 604 C C . GLY A 1 83 ? -8.663 -6.105 14.234 1.00 93.75 83 GLY A C 1
ATOM 605 O O . GLY A 1 83 ? -7.756 -6.933 14.319 1.00 93.75 83 GLY A O 1
ATOM 606 N N . ALA A 1 84 ? -8.836 -5.366 13.132 1.00 96.81 84 ALA A N 1
ATOM 607 C CA . ALA A 1 84 ? -7.898 -5.401 12.013 1.00 96.81 84 ALA A CA 1
ATOM 608 C C . ALA A 1 84 ? -6.512 -4.875 12.419 1.00 96.81 84 ALA A C 1
ATOM 610 O O . ALA A 1 84 ? -6.392 -3.880 13.130 1.00 96.81 84 ALA A O 1
ATOM 611 N N . SER A 1 85 ? -5.463 -5.535 11.929 1.00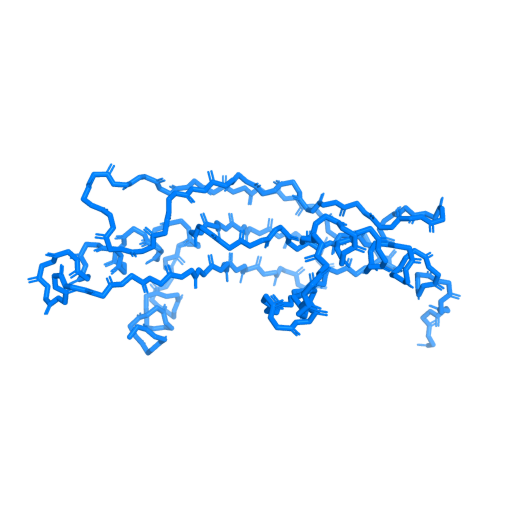 97.62 85 SER A N 1
ATOM 612 C CA . SER A 1 85 ? -4.072 -5.095 12.064 1.00 97.62 85 SER A CA 1
ATOM 613 C C . SER A 1 85 ? -3.495 -4.788 10.689 1.00 97.62 85 SER A C 1
ATOM 615 O O . SER A 1 85 ? -3.696 -5.564 9.754 1.00 97.62 85 SER A O 1
ATOM 617 N N . TYR A 1 86 ? -2.756 -3.685 10.587 1.00 98.38 86 TYR A N 1
ATOM 618 C CA . TYR A 1 86 ? -2.106 -3.230 9.360 1.00 98.38 86 TYR A CA 1
ATOM 619 C C . TYR A 1 86 ? -0.594 -3.303 9.521 1.00 98.38 86 TYR A C 1
ATOM 621 O O . TYR A 1 86 ? -0.059 -2.993 10.584 1.00 98.38 86 TYR A O 1
ATOM 629 N N . PHE A 1 87 ? 0.103 -3.713 8.464 1.00 98.44 87 PHE A N 1
ATOM 630 C CA . PHE A 1 87 ? 1.531 -4.010 8.532 1.00 98.44 87 PHE A CA 1
ATOM 631 C C . PHE A 1 87 ? 2.321 -3.167 7.540 1.00 98.44 87 PHE A C 1
ATOM 633 O O . PHE A 1 87 ? 1.945 -3.048 6.374 1.00 98.44 87 PHE A O 1
ATOM 640 N N . LEU A 1 88 ? 3.439 -2.621 8.016 1.00 98.38 88 LEU A N 1
ATOM 641 C CA . LEU A 1 88 ? 4.402 -1.922 7.180 1.00 98.38 88 LEU A CA 1
ATOM 642 C C . LEU A 1 88 ? 5.150 -2.937 6.311 1.00 98.38 88 LEU A C 1
ATOM 644 O O . LEU A 1 88 ? 5.657 -3.939 6.810 1.00 98.38 88 LEU A O 1
ATOM 648 N N . SER A 1 89 ? 5.212 -2.669 5.014 1.00 98.56 89 SER A N 1
ATOM 649 C CA . SER A 1 89 ? 6.069 -3.359 4.051 1.00 98.56 89 SER A CA 1
ATOM 650 C C . SER A 1 89 ? 7.079 -2.358 3.504 1.00 98.56 89 SER A C 1
ATOM 652 O O . SER A 1 89 ? 6.718 -1.205 3.262 1.00 98.56 89 SER A O 1
ATOM 654 N N . THR A 1 90 ? 8.324 -2.785 3.306 1.00 98.31 90 THR A N 1
ATOM 655 C CA . THR A 1 90 ? 9.382 -1.953 2.724 1.00 98.31 90 THR A CA 1
ATOM 656 C C . THR A 1 90 ? 9.992 -2.630 1.506 1.00 98.31 90 THR A C 1
ATOM 658 O O . THR A 1 90 ? 10.186 -3.845 1.494 1.00 98.31 90 THR A O 1
ATOM 661 N N . PHE A 1 91 ? 10.260 -1.851 0.461 1.00 97.75 91 PHE A N 1
ATOM 662 C CA . PHE A 1 91 ? 10.908 -2.311 -0.769 1.00 97.75 91 PHE A CA 1
ATOM 663 C C . PHE A 1 91 ? 11.494 -1.126 -1.545 1.00 97.75 91 PHE A C 1
ATOM 665 O O . PHE A 1 91 ? 11.212 0.027 -1.229 1.00 97.75 91 PHE A O 1
ATOM 672 N N . THR A 1 92 ? 12.289 -1.408 -2.574 1.00 96.50 92 THR A N 1
ATOM 673 C CA . THR A 1 92 ? 12.883 -0.388 -3.449 1.00 96.50 92 THR A CA 1
ATOM 674 C C . THR A 1 92 ? 12.210 -0.409 -4.816 1.00 96.50 92 THR A C 1
ATOM 676 O O . THR A 1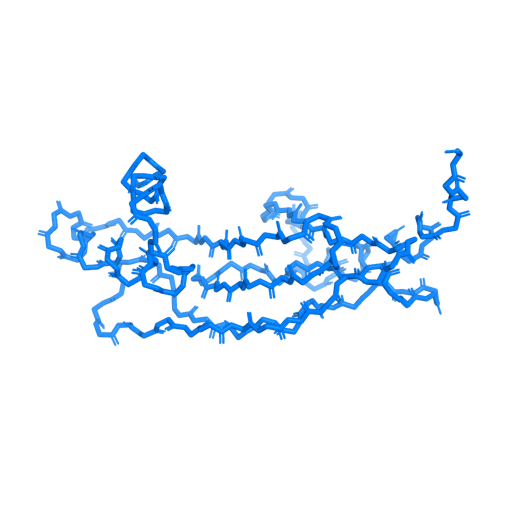 92 ? 11.944 -1.482 -5.361 1.00 96.50 92 THR A O 1
ATOM 679 N N . VAL A 1 93 ? 11.960 0.768 -5.385 1.00 94.94 93 VAL A N 1
ATOM 680 C CA . VAL A 1 93 ? 11.733 0.930 -6.824 1.00 94.94 93 VAL A CA 1
ATOM 681 C C . VAL A 1 93 ? 13.058 1.346 -7.446 1.00 94.94 93 VAL A C 1
ATOM 683 O O . VAL A 1 93 ? 13.523 2.465 -7.234 1.00 94.94 93 VAL A O 1
ATOM 686 N N . ASP A 1 94 ? 13.679 0.424 -8.173 1.00 91.25 94 ASP A N 1
ATOM 687 C CA . ASP A 1 94 ? 14.977 0.661 -8.795 1.00 91.25 94 ASP A CA 1
ATOM 688 C C . ASP A 1 94 ? 14.884 1.714 -9.922 1.00 91.25 94 ASP A C 1
ATOM 690 O O . ASP A 1 94 ? 13.834 1.848 -10.565 1.00 91.25 94 ASP A O 1
ATOM 694 N N . PRO A 1 95 ? 15.967 2.464 -10.202 1.00 88.38 95 PRO A N 1
ATOM 695 C CA . PRO A 1 95 ? 15.990 3.439 -11.289 1.00 88.38 95 PRO A CA 1
ATOM 696 C C . PRO A 1 95 ? 15.559 2.835 -12.633 1.00 88.38 95 PRO A C 1
ATOM 698 O O . PRO A 1 95 ? 15.999 1.751 -13.005 1.00 88.38 95 PRO A O 1
ATOM 701 N N . GLY A 1 96 ? 14.713 3.553 -13.375 1.00 86.19 96 GLY A N 1
ATOM 702 C CA . GLY A 1 96 ? 14.144 3.074 -14.643 1.00 86.19 96 GLY A CA 1
ATOM 703 C C . GLY A 1 96 ? 12.905 2.184 -14.486 1.00 86.19 96 GLY A C 1
ATOM 704 O O . GLY A 1 96 ? 12.263 1.860 -15.482 1.00 86.19 96 GLY A O 1
ATOM 705 N N . HIS A 1 97 ? 12.519 1.844 -13.255 1.00 90.00 97 HIS A N 1
ATOM 706 C CA . HIS A 1 97 ? 11.293 1.111 -12.963 1.00 90.00 97 HIS A CA 1
ATOM 707 C C . HIS A 1 97 ? 10.242 1.999 -12.293 1.00 90.00 97 HIS A C 1
ATOM 709 O O . HIS A 1 97 ? 10.517 3.095 -11.806 1.00 90.00 97 HIS A O 1
ATOM 715 N N . GLY A 1 98 ? 9.002 1.524 -12.303 1.00 91.81 98 GLY A N 1
ATOM 716 C CA . GLY A 1 98 ? 7.842 2.226 -11.787 1.00 91.81 98 GLY A CA 1
ATOM 717 C C . GLY A 1 98 ? 7.024 1.365 -10.838 1.00 91.81 98 GLY A C 1
ATOM 718 O O . GLY A 1 98 ? 7.067 0.132 -10.870 1.00 91.81 98 GLY A O 1
ATOM 719 N N . LEU A 1 99 ? 6.245 2.057 -10.013 1.00 94.62 99 LEU A N 1
ATOM 720 C CA . LEU A 1 99 ? 5.228 1.493 -9.140 1.00 94.62 99 LEU A CA 1
ATOM 721 C C . LEU A 1 99 ? 3.864 2.033 -9.569 1.00 94.62 99 LEU A C 1
ATOM 723 O O . LEU A 1 99 ? 3.643 3.243 -9.571 1.00 94.62 99 LEU A O 1
ATOM 727 N N . VAL A 1 100 ? 2.957 1.136 -9.940 1.00 95.25 100 VAL A N 1
ATOM 728 C CA . VAL A 1 100 ? 1.665 1.481 -10.5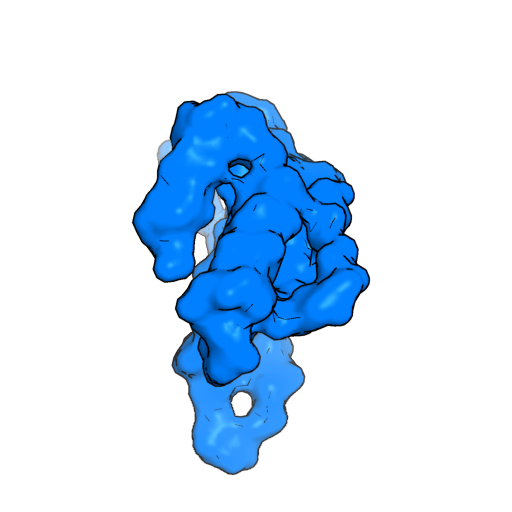36 1.00 95.25 100 VAL A CA 1
ATOM 729 C C . VAL A 1 100 ? 0.538 1.164 -9.567 1.00 95.25 100 VAL A C 1
ATOM 731 O O . VAL A 1 100 ? 0.266 0.002 -9.261 1.00 95.25 100 VAL A O 1
ATOM 734 N N . LEU A 1 101 ? -0.132 2.222 -9.113 1.00 95.69 101 LEU A N 1
ATOM 735 C CA . LEU A 1 101 ? -1.391 2.155 -8.383 1.00 95.69 101 LEU A CA 1
ATOM 736 C C . LEU A 1 101 ? -2.559 2.299 -9.358 1.00 95.69 101 LEU A C 1
ATOM 738 O O . LEU A 1 101 ? -2.495 3.066 -10.316 1.00 95.69 101 LEU A O 1
ATOM 742 N N . TYR A 1 102 ? -3.648 1.606 -9.069 1.00 94.31 102 TYR A N 1
ATOM 743 C CA . TYR A 1 102 ? -4.876 1.631 -9.852 1.00 94.31 102 TYR A CA 1
ATOM 744 C C . TYR A 1 102 ? -6.064 1.435 -8.916 1.00 94.31 102 TYR A C 1
ATOM 746 O O . TYR A 1 102 ? -5.882 0.952 -7.808 1.00 94.31 102 TYR A O 1
ATOM 754 N N . SER A 1 103 ? -7.265 1.806 -9.340 1.00 90.31 103 SER A N 1
ATOM 755 C CA . SER A 1 103 ? -8.499 1.376 -8.678 1.00 90.31 103 SER A CA 1
ATOM 756 C C . SER A 1 103 ? -9.053 0.129 -9.363 1.00 90.31 103 SER A C 1
ATOM 758 O O . SER A 1 103 ? -8.769 -0.114 -10.539 1.00 90.31 103 SER A O 1
ATOM 760 N N . ASP A 1 104 ? -9.878 -0.625 -8.647 1.00 87.38 104 ASP A N 1
ATOM 761 C CA . ASP A 1 104 ? -10.629 -1.787 -9.141 1.00 87.38 104 ASP A CA 1
ATOM 762 C C . ASP A 1 104 ? -11.284 -1.571 -10.517 1.00 87.38 104 ASP A C 1
ATOM 764 O O . ASP A 1 104 ? -11.112 -2.401 -11.404 1.00 87.38 104 ASP A O 1
ATOM 768 N N . GLY A 1 105 ? -11.897 -0.412 -10.771 1.00 89.88 105 GLY A N 1
ATOM 769 C CA . GLY A 1 105 ? -12.528 -0.090 -12.056 1.00 89.88 105 GLY A CA 1
ATOM 770 C C . GLY A 1 105 ? -11.607 -0.136 -13.288 1.00 89.88 105 GLY A C 1
ATOM 771 O O . GLY A 1 105 ? -12.105 -0.116 -14.411 1.00 89.88 105 GLY A O 1
ATOM 772 N N . LEU A 1 106 ? -10.278 -0.197 -13.119 1.00 91.62 106 LEU A N 1
ATOM 773 C CA . LEU A 1 106 ? -9.338 -0.427 -14.224 1.00 91.62 106 LEU A CA 1
ATOM 774 C C . LEU A 1 106 ? -9.316 -1.897 -14.677 1.00 91.62 106 LEU A C 1
ATOM 776 O O . LEU A 1 106 ? -9.131 -2.176 -15.865 1.00 91.62 106 LEU A O 1
ATOM 780 N N . VAL A 1 107 ? -9.466 -2.824 -13.731 1.00 92.69 107 VAL A N 1
ATOM 781 C CA . VAL A 1 107 ? -9.350 -4.273 -13.952 1.00 92.69 107 VAL A CA 1
ATOM 782 C C . VAL A 1 107 ? -10.709 -4.967 -13.965 1.00 92.69 107 VAL A C 1
ATOM 784 O O . VAL A 1 107 ? -10.856 -6.000 -14.612 1.00 92.69 107 VAL A O 1
ATOM 787 N N . GLU A 1 108 ? -11.721 -4.378 -13.330 1.00 91.31 108 GLU A N 1
ATOM 788 C CA . GLU A 1 108 ? -13.085 -4.886 -13.324 1.00 91.31 108 GLU A CA 1
ATOM 789 C C . GLU A 1 108 ? -13.781 -4.654 -14.668 1.00 91.31 108 GLU A C 1
ATOM 791 O O . GLU A 1 108 ? -13.946 -3.526 -15.141 1.00 91.31 108 GLU A O 1
ATOM 796 N N . ARG A 1 109 ? -14.253 -5.743 -15.280 1.00 92.19 109 ARG A N 1
ATOM 797 C CA . ARG A 1 109 ? -15.117 -5.708 -16.462 1.00 92.19 109 ARG A CA 1
ATOM 798 C C . ARG A 1 109 ? -16.295 -6.651 -16.274 1.00 92.19 109 ARG A C 1
ATOM 800 O O . ARG A 1 109 ? -16.181 -7.730 -15.699 1.00 92.19 109 ARG A O 1
ATOM 807 N N . ARG A 1 110 ? -17.466 -6.242 -16.765 1.00 90.25 110 ARG A N 1
ATOM 808 C CA . ARG A 1 110 ? -18.693 -7.031 -16.615 1.00 90.25 110 ARG A CA 1
ATOM 809 C C . ARG A 1 110 ? -18.569 -8.355 -17.374 1.00 90.25 110 ARG A C 1
ATOM 811 O O . ARG A 1 110 ? -18.411 -8.344 -18.589 1.00 90.25 110 ARG A O 1
ATOM 818 N N . GLY A 1 111 ? -18.746 -9.467 -16.661 1.00 91.12 111 GLY A N 1
ATOM 819 C CA . GLY A 1 111 ? -18.698 -10.816 -17.237 1.00 91.12 111 GLY A CA 1
ATOM 820 C C . GLY A 1 111 ? -17.291 -11.403 -17.364 1.00 91.12 111 GLY A C 1
ATOM 821 O O . GLY A 1 111 ? -17.139 -12.428 -18.018 1.00 91.12 111 GLY A O 1
ATOM 822 N N . GLU A 1 112 ? -16.292 -10.773 -16.751 1.00 92.94 112 GLU A N 1
ATOM 823 C CA . GLU A 1 112 ? -14.900 -11.213 -16.762 1.00 92.94 112 GLU A CA 1
ATOM 824 C C . GLU A 1 112 ? -14.397 -11.442 -15.329 1.00 92.94 112 GLU A C 1
ATOM 826 O O . GLU A 1 112 ? -14.869 -10.785 -14.396 1.00 92.94 112 GLU A O 1
ATOM 831 N N . ALA A 1 113 ? -13.467 -12.384 -15.140 1.00 93.38 113 ALA A N 1
ATOM 832 C CA . ALA A 1 113 ? -12.831 -12.587 -13.845 1.00 93.38 113 ALA A CA 1
ATOM 833 C C . ALA A 1 113 ? -11.835 -11.453 -13.555 1.00 93.38 113 ALA A C 1
ATOM 835 O O . ALA A 1 113 ? -11.153 -10.960 -14.452 1.00 93.38 113 ALA A O 1
ATOM 836 N N . ILE A 1 114 ? -11.713 -11.051 -12.287 1.00 92.06 114 ILE A N 1
ATOM 837 C CA . ILE A 1 114 ? -10.754 -10.007 -11.880 1.00 92.06 114 ILE A CA 1
ATOM 838 C C . ILE A 1 114 ? -9.319 -10.403 -12.256 1.00 92.06 114 ILE A C 1
ATOM 840 O O . ILE A 1 114 ? -8.549 -9.550 -12.698 1.00 92.06 114 ILE A O 1
ATOM 844 N N . ASP A 1 115 ? -8.990 -11.691 -12.146 1.00 93.31 115 ASP A N 1
ATOM 845 C CA . ASP A 1 115 ? -7.672 -12.230 -12.490 1.00 93.31 115 ASP A CA 1
ATOM 846 C C . ASP A 1 115 ? -7.312 -11.972 -13.963 1.00 93.31 115 ASP A C 1
ATOM 848 O O . ASP A 1 115 ? -6.209 -11.510 -14.245 1.00 93.31 115 ASP A O 1
ATOM 852 N N . ASP A 1 116 ? -8.264 -12.108 -14.895 1.00 94.56 116 ASP A N 1
ATOM 853 C CA . ASP A 1 116 ? -8.036 -11.803 -16.318 1.00 94.56 116 ASP A CA 1
ATOM 854 C C . ASP A 1 116 ? -7.694 -10.313 -16.529 1.00 94.56 116 ASP A C 1
ATOM 856 O O . ASP A 1 116 ? -6.896 -9.937 -17.398 1.00 94.56 116 ASP A O 1
ATOM 860 N N . GLY A 1 117 ? -8.313 -9.435 -15.731 1.00 94.06 117 GLY A N 1
ATOM 861 C CA . GLY A 1 117 ? -8.034 -8.002 -15.710 1.00 94.06 117 GLY A CA 1
ATOM 862 C C . GLY A 1 117 ? -6.644 -7.673 -15.175 1.00 94.06 117 GLY A C 1
ATOM 863 O O . GLY A 1 117 ? -5.939 -6.847 -15.766 1.00 94.06 117 GLY A O 1
ATOM 864 N N . LEU A 1 118 ? -6.245 -8.343 -14.094 1.00 94.56 118 LEU A N 1
ATOM 865 C CA . LEU A 1 118 ? -4.924 -8.215 -13.482 1.00 94.56 118 LEU A CA 1
ATOM 866 C C . LEU A 1 118 ? -3.820 -8.722 -14.414 1.00 94.56 118 LEU A C 1
ATOM 868 O O . LEU A 1 118 ? -2.830 -8.016 -14.607 1.00 94.56 118 LEU A O 1
ATOM 872 N N . ASP A 1 119 ? -4.016 -9.871 -15.057 1.00 93.81 119 ASP A N 1
ATOM 873 C CA . ASP A 1 119 ? -3.052 -10.454 -15.993 1.00 93.81 119 ASP A CA 1
ATOM 874 C C . ASP A 1 119 ? -2.811 -9.531 -17.191 1.00 93.81 119 ASP A C 1
ATOM 876 O O . ASP A 1 119 ? -1.668 -9.237 -17.556 1.00 93.81 119 ASP A O 1
ATOM 880 N N . ARG A 1 120 ? -3.879 -8.976 -17.777 1.00 93.38 120 ARG A N 1
ATOM 881 C CA . ARG A 1 120 ? -3.736 -7.978 -18.848 1.00 93.38 120 ARG A CA 1
ATOM 882 C C . ARG A 1 120 ? -2.983 -6.737 -18.400 1.00 93.38 120 ARG A C 1
ATOM 884 O O . ARG A 1 120 ? -2.187 -6.201 -19.177 1.00 93.38 120 ARG A O 1
ATOM 891 N N . LEU A 1 121 ? -3.268 -6.240 -17.198 1.00 93.38 121 LEU A N 1
ATOM 892 C CA . LEU A 1 121 ? -2.582 -5.072 -16.660 1.00 93.38 121 LEU A CA 1
ATOM 893 C C . LEU A 1 121 ? -1.089 -5.374 -16.488 1.00 93.38 121 LEU A C 1
ATOM 895 O O . LEU A 1 121 ? -0.260 -4.609 -16.978 1.00 93.38 121 LEU A O 1
ATOM 899 N N . ALA A 1 122 ? -0.749 -6.517 -15.892 1.00 93.19 122 ALA A N 1
ATOM 900 C CA . ALA A 1 122 ? 0.626 -6.964 -15.697 1.00 93.19 122 ALA A CA 1
ATOM 901 C C . ALA A 1 122 ? 1.401 -7.071 -17.025 1.00 93.19 122 ALA A C 1
ATOM 903 O O . ALA A 1 122 ? 2.523 -6.567 -17.135 1.00 93.19 122 ALA A O 1
ATOM 904 N N . MET A 1 123 ? 0.778 -7.651 -18.057 1.00 91.62 123 MET A N 1
ATOM 905 C CA . MET A 1 123 ? 1.344 -7.748 -19.410 1.00 91.62 123 MET A CA 1
ATOM 906 C C . MET A 1 123 ? 1.553 -6.373 -20.055 1.00 91.62 123 MET A C 1
ATOM 908 O O . MET A 1 123 ? 2.599 -6.109 -20.644 1.00 91.62 123 MET A O 1
ATOM 912 N N . THR A 1 124 ? 0.574 -5.474 -19.927 1.00 91.69 124 THR A N 1
ATOM 913 C CA . THR A 1 124 ? 0.651 -4.118 -20.498 1.00 91.69 124 THR A CA 1
ATOM 914 C C . THR A 1 124 ? 1.782 -3.315 -19.854 1.00 91.69 124 THR A C 1
ATOM 916 O O . THR A 1 124 ? 2.538 -2.629 -20.541 1.00 91.69 124 THR A O 1
ATOM 919 N N . LEU A 1 125 ? 1.928 -3.428 -18.533 1.00 90.75 125 LEU A N 1
ATOM 920 C CA . LEU A 1 125 ? 2.965 -2.739 -17.770 1.00 90.75 125 LEU A CA 1
ATOM 921 C C . LEU A 1 125 ? 4.366 -3.301 -18.024 1.00 90.75 125 LEU A C 1
ATOM 923 O O . LEU A 1 125 ? 5.331 -2.537 -18.033 1.00 90.75 125 LEU A O 1
ATOM 927 N N . GLY A 1 126 ? 4.490 -4.603 -18.289 1.00 83.06 126 GLY A N 1
ATOM 928 C CA . GLY A 1 126 ? 5.769 -5.220 -18.643 1.00 83.06 126 GLY A CA 1
ATOM 929 C C . GLY A 1 126 ? 6.372 -4.690 -19.952 1.00 83.06 126 GLY A C 1
ATOM 930 O O . GLY A 1 126 ? 7.592 -4.672 -20.101 1.00 83.06 126 GLY A O 1
ATOM 931 N N . GLY A 1 127 ? 5.544 -4.172 -20.869 1.00 69.75 127 GLY A N 1
ATOM 932 C CA . GLY A 1 127 ? 5.999 -3.467 -22.074 1.00 69.75 127 GLY A CA 1
ATOM 933 C C . GLY A 1 127 ? 6.364 -1.989 -21.862 1.00 69.75 127 GLY A C 1
ATOM 934 O O . GLY A 1 127 ? 7.044 -1.403 -22.702 1.00 69.75 127 GLY A O 1
ATOM 935 N N . ALA A 1 128 ? 5.936 -1.376 -20.752 1.00 63.38 128 ALA A N 1
ATOM 936 C CA . ALA A 1 128 ? 6.107 0.057 -20.489 1.00 63.38 128 ALA A CA 1
ATOM 937 C C . ALA A 1 128 ? 7.466 0.417 -19.856 1.00 63.38 128 ALA A C 1
ATOM 939 O O . ALA A 1 128 ? 7.925 1.547 -20.008 1.00 63.38 128 ALA A O 1
ATOM 940 N N . GLY A 1 129 ? 8.145 -0.536 -19.203 1.00 55.97 129 GLY A N 1
ATOM 941 C CA . GLY A 1 129 ? 9.483 -0.340 -18.614 1.00 55.97 129 GLY A CA 1
ATOM 942 C C . GLY A 1 129 ? 10.618 -0.138 -19.631 1.00 55.97 129 GLY A C 1
ATOM 943 O O . GLY A 1 129 ? 11.763 0.052 -19.241 1.00 55.97 129 GLY A O 1
ATOM 944 N N . ALA A 1 130 ? 10.317 -0.182 -20.934 1.00 53.09 130 ALA A N 1
ATOM 945 C CA . ALA A 1 130 ? 11.282 -0.008 -22.018 1.00 53.09 130 ALA A CA 1
ATOM 946 C C . ALA A 1 130 ? 11.412 1.446 -22.516 1.00 53.09 130 ALA A C 1
ATOM 948 O O . ALA A 1 130 ? 12.129 1.686 -23.488 1.00 53.09 130 ALA A O 1
ATOM 949 N N . VAL A 1 131 ? 10.724 2.416 -21.902 1.00 50.38 131 VAL A N 1
ATOM 950 C CA . VAL A 1 131 ? 10.880 3.832 -22.267 1.00 50.38 131 VAL A CA 1
ATOM 951 C C . VAL A 1 131 ? 12.151 4.367 -21.595 1.00 50.38 131 VAL A C 1
ATOM 953 O O . VAL A 1 131 ? 12.179 4.460 -20.368 1.00 50.38 131 VAL A O 1
ATOM 956 N N . PRO A 1 132 ? 13.218 4.697 -22.349 1.00 45.12 132 PRO A N 1
ATOM 957 C CA . PRO A 1 132 ? 14.438 5.225 -21.755 1.00 45.12 132 PRO A CA 1
ATOM 958 C C . PRO A 1 132 ? 14.140 6.553 -21.054 1.00 45.12 132 PRO A C 1
ATOM 960 O O . PRO A 1 132 ? 13.417 7.396 -21.588 1.00 45.12 132 PRO A O 1
ATOM 963 N N . ALA A 1 133 ? 14.706 6.731 -19.858 1.00 52.25 133 ALA A N 1
ATOM 964 C CA . ALA A 1 133 ? 14.697 8.014 -19.171 1.00 52.25 133 ALA A CA 1
ATOM 965 C C . ALA A 1 133 ? 15.405 9.048 -20.062 1.00 52.25 133 ALA A C 1
ATOM 967 O O . ALA A 1 133 ? 16.581 8.884 -20.390 1.00 52.25 133 ALA A O 1
ATOM 968 N N . SER A 1 134 ? 14.650 10.049 -20.513 1.00 39.75 134 SER A N 1
ATOM 969 C CA . SER A 1 134 ? 15.128 11.199 -21.290 1.00 39.75 134 SER A CA 1
ATOM 970 C C . SER A 1 134 ? 15.948 12.162 -20.447 1.00 39.75 134 SER A C 1
ATOM 972 O O . SER A 1 134 ? 15.502 12.417 -19.304 1.00 39.75 134 SER A O 1
#

Foldseek 3Di:
DVVQLVVCVVVPDFQQRSLVVQLVCCLPPPLPDWAWDKDWDADPVFQKIKIKTAQFDFWWKLPDPPFTDGDPYDYWHTRNDPPTGIDIDIDGRDPLMDTGDDHQVQQDDPPDDSVVSVRVVRRVSSVVSPDDDD

Radius of gyration: 16.02 Å; Cα contacts (8 Å, |Δi|>4): 247; chains: 1; bounding box: 38×27×39 Å

Sequence (134 aa):
LRNALRAQLFAGATPAEALTQLNDFCVHMLRTEFATAVVLRVDLGSGQVEAACAGHLMPFLTNSVPVAVPAPIRLSAPIGVNGASYFLSTFTVDPGHGLVLYSDGLVERRGEAIDDGLDRLAMTLGGAGAVPAS

pLDDT: mean 91.53, std 11.03, range [39.75, 98.62]

Nearest PDB structures (foldseek):
  3ke6-assembly3_A  TM=8.896E-01  e=1.614E-06  Mycobacterium tuberculosis
  3ke6-assembly3_B-2  TM=8.854E-01  e=1.033E-05  Mycobacterium tuberculosis
  3f79-assembly3_F  TM=7.587E-01  e=1.368E-03  Pseudomonas aeruginosa
  3f79-assembly2_C  TM=7.374E-01  e=1.004E-03  Pseudomonas aeruginosa
  3f7a-assembly1_B  TM=7.775E-01  e=5.335E-03  Pseudomonas aeruginosa

Mean predicted aligned error: 4.72 Å